Protein AF-A0A9Q2KSK9-F1 (afdb_monomer_lite)

Foldseek 3Di:
DVLPQPPKDKAQPPDAADDPPDDPPDDGDYRLSNQEMEIEGDQPFDKDADDPPDDPPDDRIDTPPVVVVVVCVVPRDPSHDYHYDYD

pLDDT: mean 73.68, std 7.98, range [45.28, 84.19]

Radius of gyration: 16.6 Å; chains: 1; bounding box: 34×37×45 Å

Sequence (87 aa):
AALGKPGATITRYNKGPFKCTSSCMDATYSTEWRYYWQVNMPTSTDATWMTCSDNCETPIRYWGDTVAECVINKLCPSHTYVIFKYP

Structure (mmCIF, N/CA/C/O backbone):
data_AF-A0A9Q2KSK9-F1
#
_entry.id   AF-A0A9Q2KSK9-F1
#
loop_
_atom_site.group_PDB
_atom_site.id
_atom_site.type_symbol
_atom_site.label_atom_id
_atom_site.label_alt_id
_atom_site.label_comp_id
_atom_site.label_asym_id
_atom_site.label_entity_id
_atom_site.label_seq_id
_atom_site.pdbx_PDB_ins_code
_atom_site.Cartn_x
_atom_site.Cartn_y
_atom_site.Cartn_z
_atom_site.occupancy
_atom_site.B_iso_or_equiv
_atom_site.auth_seq_id
_atom_site.auth_comp_id
_atom_site.auth_asym_id
_atom_site.auth_atom_id
_atom_site.pdbx_PDB_model_num
ATOM 1 N N . ALA A 1 1 ? -16.799 -6.578 0.674 1.00 45.28 1 ALA A N 1
ATOM 2 C CA . ALA A 1 1 ? -17.938 -6.849 1.579 1.00 45.28 1 ALA A CA 1
ATOM 3 C C . ALA A 1 1 ? -17.514 -7.257 3.002 1.00 45.28 1 ALA A C 1
ATOM 5 O O . ALA A 1 1 ? -18.188 -6.844 3.926 1.00 45.28 1 ALA A O 1
ATOM 6 N N . ALA A 1 2 ? -16.400 -7.978 3.220 1.00 52.34 2 ALA A N 1
ATOM 7 C CA . ALA A 1 2 ? -15.993 -8.438 4.564 1.00 52.34 2 ALA A CA 1
ATOM 8 C C . ALA A 1 2 ? -15.334 -7.381 5.485 1.00 52.34 2 ALA A C 1
ATOM 10 O O . ALA A 1 2 ? -15.344 -7.545 6.696 1.00 52.34 2 ALA A O 1
ATOM 11 N N . LEU A 1 3 ? -14.781 -6.294 4.930 1.00 60.16 3 LEU A N 1
ATOM 12 C CA . LEU A 1 3 ? -14.136 -5.201 5.685 1.00 60.16 3 LEU A CA 1
ATOM 13 C C . LEU A 1 3 ? -14.851 -3.849 5.497 1.00 60.16 3 LEU A C 1
ATOM 15 O O . LEU A 1 3 ? -14.266 -2.799 5.713 1.00 60.16 3 LEU A O 1
ATOM 19 N N . GLY A 1 4 ? -16.091 -3.843 4.996 1.00 59.50 4 GLY A N 1
ATOM 20 C CA . GLY A 1 4 ? -16.861 -2.600 4.820 1.00 59.50 4 GLY A CA 1
ATOM 21 C C . GLY A 1 4 ? -16.345 -1.614 3.755 1.00 59.50 4 GLY A C 1
ATOM 22 O O . GLY A 1 4 ? -16.955 -0.569 3.572 1.00 59.50 4 GLY A O 1
ATOM 23 N N . LYS A 1 5 ? -15.273 -1.930 3.009 1.00 64.62 5 LYS A N 1
ATOM 24 C CA . LYS A 1 5 ? -14.702 -1.058 1.960 1.00 64.62 5 LYS A CA 1
ATOM 25 C C . LYS A 1 5 ? -14.946 -1.615 0.547 1.00 64.62 5 LYS A C 1
ATOM 27 O O . LYS A 1 5 ? -14.106 -2.345 0.025 1.00 64.62 5 LYS A O 1
ATOM 32 N N . PRO A 1 6 ? -16.094 -1.327 -0.095 1.00 62.22 6 PRO A N 1
ATOM 33 C CA . PRO A 1 6 ? -16.414 -1.850 -1.427 1.00 62.22 6 PRO A CA 1
ATOM 34 C C . PRO A 1 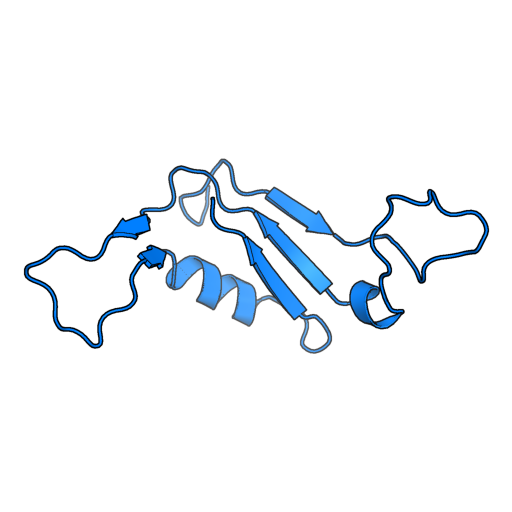6 ? -15.605 -1.208 -2.570 1.00 62.22 6 PRO A C 1
ATOM 36 O O . PRO A 1 6 ? -15.591 -1.761 -3.662 1.00 62.22 6 PRO A O 1
ATOM 39 N N . GLY A 1 7 ? -14.929 -0.078 -2.331 1.00 65.81 7 GLY A N 1
ATOM 40 C CA . GLY A 1 7 ? -14.146 0.649 -3.342 1.00 65.81 7 GLY A CA 1
ATOM 41 C C . GLY A 1 7 ? -12.624 0.520 -3.220 1.00 65.81 7 GLY A C 1
ATOM 42 O O . GLY A 1 7 ? -11.906 1.227 -3.922 1.00 65.81 7 GLY A O 1
ATOM 43 N N . ALA A 1 8 ? -12.115 -0.325 -2.318 1.00 71.56 8 ALA A N 1
ATOM 44 C CA . ALA A 1 8 ? -10.674 -0.510 -2.172 1.00 71.56 8 ALA A CA 1
ATOM 45 C C . ALA A 1 8 ? -10.109 -1.298 -3.362 1.00 71.56 8 ALA A C 1
ATOM 47 O O . ALA A 1 8 ? -10.647 -2.343 -3.732 1.00 71.56 8 ALA A O 1
ATOM 48 N N . THR A 1 9 ? -9.016 -0.815 -3.955 1.00 79.94 9 THR A N 1
ATOM 49 C CA . THR A 1 9 ? -8.347 -1.491 -5.079 1.00 79.94 9 THR A CA 1
ATOM 50 C C . THR A 1 9 ? -6.911 -1.833 -4.721 1.00 79.94 9 THR A C 1
ATOM 52 O O . THR A 1 9 ? -6.254 -1.104 -3.983 1.00 79.94 9 THR A O 1
ATOM 55 N N . ILE A 1 10 ? -6.404 -2.943 -5.252 1.00 81.06 10 ILE A N 1
ATOM 56 C CA . ILE A 1 10 ? -5.008 -3.342 -5.071 1.00 81.06 10 ILE A CA 1
ATOM 57 C C . ILE A 1 10 ? -4.267 -3.080 -6.376 1.00 81.06 10 ILE A C 1
ATOM 59 O O . ILE A 1 10 ? -4.630 -3.607 -7.426 1.00 81.06 10 ILE A O 1
ATOM 63 N N . THR A 1 11 ? -3.217 -2.266 -6.310 1.00 81.62 11 THR A N 1
ATOM 64 C CA . THR A 1 11 ? -2.293 -2.041 -7.422 1.00 81.62 11 THR A CA 1
ATOM 65 C C . THR A 1 11 ? -1.023 -2.835 -7.174 1.00 81.62 11 THR A C 1
ATOM 67 O O . THR A 1 11 ? -0.299 -2.599 -6.209 1.00 81.62 11 THR A O 1
ATOM 70 N N . ARG A 1 12 ? -0.730 -3.778 -8.066 1.00 71.62 12 ARG A N 1
ATOM 71 C CA . ARG A 1 12 ? 0.550 -4.484 -8.068 1.00 71.62 12 ARG A CA 1
ATOM 72 C C . ARG A 1 12 ? 1.546 -3.714 -8.927 1.00 71.62 12 ARG A C 1
ATOM 74 O O . ARG A 1 12 ? 1.256 -3.429 -10.090 1.00 71.62 12 ARG A O 1
ATOM 81 N N . TYR A 1 13 ? 2.739 -3.447 -8.401 1.00 70.75 13 TYR A N 1
ATOM 82 C CA . TYR A 1 13 ? 3.827 -2.911 -9.215 1.00 70.75 13 TYR A CA 1
ATOM 83 C C . TYR A 1 13 ? 4.403 -4.040 -10.071 1.00 70.75 13 TYR A C 1
ATOM 85 O O . TYR A 1 13 ? 5.286 -4.787 -9.667 1.00 70.75 13 TYR A O 1
ATOM 93 N N . ASN A 1 14 ? 3.862 -4.200 -11.278 1.00 59.50 14 ASN A N 1
ATOM 94 C CA . ASN A 1 14 ? 4.380 -5.162 -12.253 1.00 59.50 14 ASN A CA 1
ATOM 95 C C . ASN A 1 14 ? 5.540 -4.582 -13.088 1.00 59.50 14 ASN A C 1
ATOM 97 O O . ASN A 1 14 ? 5.963 -5.178 -14.078 1.00 59.50 14 ASN A O 1
ATOM 101 N N . LYS A 1 15 ? 6.034 -3.390 -12.724 1.00 59.69 15 LYS A N 1
ATOM 102 C CA . LYS A 1 15 ? 7.134 -2.726 -13.420 1.00 59.69 15 LYS A CA 1
ATOM 103 C C . LYS A 1 15 ? 8.455 -3.259 -12.863 1.00 59.69 15 LYS A C 1
ATOM 105 O O . LYS A 1 15 ? 8.738 -3.133 -11.678 1.00 59.69 15 LYS A O 1
ATOM 110 N N . GLY A 1 16 ? 9.220 -3.928 -13.725 1.00 61.88 16 GLY A N 1
ATOM 111 C CA . GLY A 1 16 ? 10.607 -4.299 -13.444 1.00 61.88 16 GLY A CA 1
ATOM 112 C C . GLY A 1 16 ? 11.524 -3.068 -13.403 1.00 61.88 16 GLY A C 1
ATOM 113 O O . GLY A 1 16 ? 11.027 -1.945 -13.502 1.00 61.88 16 GLY A O 1
ATOM 114 N N . PRO A 1 17 ? 12.851 -3.261 -13.293 1.00 67.25 17 PRO A N 1
ATOM 115 C CA . PRO A 1 17 ? 13.790 -2.146 -13.289 1.00 67.25 17 PRO A CA 1
ATOM 116 C C . PRO A 1 17 ? 13.596 -1.274 -14.530 1.00 67.25 17 PRO A C 1
ATOM 118 O O . PRO A 1 17 ? 13.332 -1.802 -15.617 1.00 67.25 17 PRO A O 1
ATOM 121 N N . PHE A 1 18 ? 13.721 0.044 -14.361 1.00 68.69 18 PHE A N 1
ATOM 122 C CA . PHE A 1 18 ? 13.664 0.993 -15.471 1.00 68.69 18 PHE A CA 1
ATOM 123 C C . PHE A 1 18 ? 14.672 0.579 -16.548 1.00 68.69 18 PHE A C 1
ATOM 125 O O . PHE A 1 18 ? 15.860 0.406 -16.267 1.00 68.69 18 PHE A O 1
ATOM 132 N N . LYS A 1 19 ? 14.195 0.364 -17.775 1.00 71.00 19 LYS A N 1
ATOM 133 C CA . LYS A 1 19 ? 15.043 -0.006 -18.914 1.00 71.00 19 LYS A CA 1
ATOM 134 C C . LYS A 1 19 ? 15.261 1.224 -19.780 1.00 71.00 19 LYS A C 1
ATOM 136 O O . LYS A 1 19 ? 14.414 2.106 -19.821 1.00 71.00 19 LYS A O 1
ATOM 141 N N . CYS A 1 20 ? 16.322 1.235 -20.582 1.00 72.31 20 CYS A N 1
ATOM 142 C CA . CYS A 1 20 ? 16.532 2.285 -21.588 1.00 72.31 20 CYS A CA 1
ATOM 143 C C . CYS A 1 20 ? 15.400 2.367 -22.635 1.00 72.31 20 CYS A C 1
ATOM 145 O O . CYS A 1 20 ? 15.347 3.313 -23.408 1.00 72.31 20 CYS A O 1
ATOM 147 N N . THR A 1 21 ? 14.503 1.374 -22.667 1.00 78.44 21 THR A N 1
ATOM 148 C CA . THR A 1 21 ? 13.301 1.323 -23.511 1.00 78.44 21 THR A CA 1
ATOM 149 C C . THR A 1 21 ? 12.026 1.793 -22.795 1.00 78.44 21 THR A C 1
ATOM 151 O O . THR A 1 21 ? 10.949 1.723 -23.381 1.00 78.44 21 THR A O 1
ATOM 154 N N . SER A 1 22 ? 12.101 2.173 -21.516 1.00 72.88 22 SER A N 1
ATOM 155 C CA . SER A 1 22 ? 10.967 2.681 -20.731 1.00 72.88 22 SER A CA 1
ATOM 156 C C . SER A 1 22 ? 10.680 4.150 -21.062 1.00 7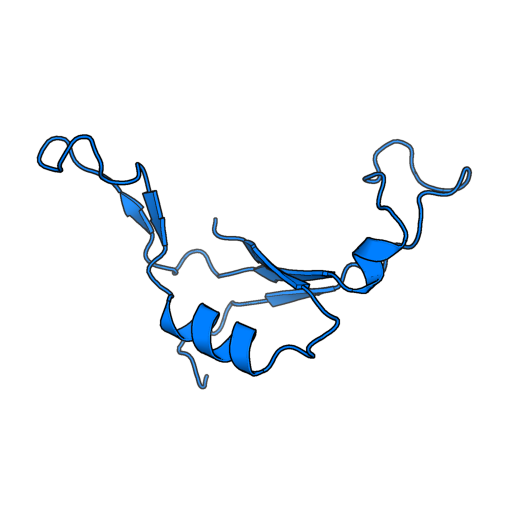2.88 22 SER A C 1
ATOM 158 O O . SER A 1 22 ? 11.555 4.862 -21.555 1.00 72.88 22 SER A O 1
ATOM 160 N N . SER A 1 23 ? 9.456 4.620 -20.798 1.00 76.62 23 SER A N 1
ATOM 161 C CA . SER A 1 23 ? 9.105 6.028 -21.023 1.00 76.62 23 SER A CA 1
ATOM 162 C C . SER A 1 23 ? 9.882 6.929 -20.063 1.00 76.62 23 SER A C 1
ATOM 164 O O . SER A 1 23 ? 10.020 6.595 -18.891 1.00 76.62 23 SER A O 1
ATOM 166 N N . CYS A 1 24 ? 10.338 8.102 -20.512 1.00 73.81 24 CYS A N 1
ATOM 167 C CA . CYS A 1 24 ? 11.094 9.043 -19.672 1.00 73.81 24 CYS A CA 1
ATOM 168 C C . CYS A 1 24 ? 10.318 9.546 -18.440 1.00 73.81 24 CYS A C 1
ATOM 170 O O . CYS A 1 24 ? 10.927 10.070 -17.514 1.00 73.81 24 CYS A O 1
ATOM 172 N N . MET A 1 25 ? 8.988 9.405 -18.432 1.00 74.00 25 MET A N 1
ATOM 173 C CA . MET A 1 25 ? 8.117 9.777 -17.309 1.00 74.00 25 MET A CA 1
ATOM 174 C C . MET A 1 25 ? 7.772 8.596 -16.388 1.00 74.00 25 MET A C 1
ATOM 176 O O . MET A 1 25 ? 7.047 8.775 -15.410 1.00 74.00 25 MET A O 1
ATOM 180 N N . ASP A 1 26 ? 8.240 7.382 -16.695 1.00 72.56 26 ASP A N 1
ATOM 181 C CA . ASP A 1 26 ? 8.044 6.244 -15.802 1.00 72.56 26 ASP A CA 1
ATOM 182 C C . ASP A 1 26 ? 8.906 6.396 -14.545 1.00 72.56 26 ASP A C 1
ATOM 184 O O . ASP A 1 26 ? 10.074 6.776 -14.605 1.00 72.56 26 ASP A O 1
ATOM 188 N N . ALA A 1 27 ? 8.335 6.044 -13.393 1.00 68.88 27 ALA A N 1
ATOM 189 C CA . ALA A 1 27 ? 9.081 6.007 -12.146 1.00 68.88 27 ALA A CA 1
ATOM 190 C C . ALA A 1 27 ? 10.227 4.982 -12.217 1.00 68.88 27 ALA A C 1
ATOM 192 O O . ALA A 1 27 ? 10.066 3.852 -12.693 1.00 68.88 27 ALA A O 1
ATOM 193 N N . THR A 1 28 ? 11.392 5.390 -11.719 1.00 71.69 28 THR A N 1
ATOM 194 C CA . THR A 1 28 ? 12.613 4.585 -11.651 1.00 71.69 28 THR A CA 1
ATOM 195 C C . THR A 1 28 ? 12.527 3.580 -10.508 1.00 71.69 28 THR A C 1
ATOM 197 O O . THR A 1 28 ? 13.067 3.771 -9.421 1.00 71.69 28 THR A O 1
ATOM 200 N N . TYR A 1 29 ? 11.814 2.484 -10.749 1.00 71.50 29 TYR A N 1
ATOM 201 C CA . TYR A 1 29 ? 11.694 1.398 -9.782 1.00 71.50 29 TYR A CA 1
ATOM 202 C C . TYR A 1 29 ? 12.960 0.531 -9.750 1.00 71.50 29 TYR A C 1
ATOM 204 O O . TYR A 1 29 ? 13.513 0.179 -10.795 1.00 71.50 29 TYR A O 1
ATOM 212 N N . SER A 1 30 ? 13.412 0.169 -8.545 1.00 70.38 30 SER A N 1
ATOM 213 C CA . SER A 1 30 ? 14.436 -0.863 -8.339 1.00 70.38 30 SER A CA 1
ATOM 214 C C . SER A 1 30 ? 13.830 -2.268 -8.473 1.00 70.38 30 SER A C 1
ATOM 216 O O . SER A 1 30 ? 12.610 -2.444 -8.489 1.00 70.38 30 SER A O 1
ATOM 218 N N . THR A 1 31 ? 14.669 -3.302 -8.561 1.00 73.00 31 THR A N 1
ATOM 219 C CA . THR A 1 31 ? 14.226 -4.710 -8.650 1.00 73.00 31 THR A CA 1
ATOM 220 C C . THR A 1 31 ? 13.399 -5.170 -7.447 1.00 73.00 31 THR A C 1
ATOM 222 O O . THR A 1 31 ? 12.617 -6.115 -7.568 1.00 73.00 31 THR A O 1
ATOM 225 N N . GLU A 1 32 ? 13.539 -4.496 -6.308 1.00 74.25 32 GLU A N 1
ATOM 226 C CA . GLU A 1 32 ? 12.846 -4.807 -5.057 1.00 74.25 32 GLU A CA 1
ATOM 227 C C . GLU A 1 32 ? 11.356 -4.458 -5.113 1.00 74.25 32 GLU A C 1
ATOM 229 O O . GLU A 1 32 ? 10.550 -5.140 -4.483 1.00 74.25 32 GLU A O 1
ATOM 234 N N . TRP A 1 33 ? 10.957 -3.494 -5.955 1.00 75.81 33 TRP A N 1
ATOM 235 C CA . TRP A 1 33 ? 9.559 -3.070 -6.129 1.00 75.81 33 TRP A CA 1
ATOM 236 C C . TRP A 1 33 ? 8.621 -4.185 -6.600 1.00 75.81 33 TRP A C 1
ATOM 238 O O . TRP A 1 33 ? 7.409 -4.079 -6.432 1.00 75.81 33 TRP A O 1
ATOM 248 N N . ARG A 1 34 ? 9.162 -5.300 -7.111 1.00 74.50 34 ARG A N 1
ATOM 249 C CA . ARG A 1 34 ? 8.394 -6.516 -7.424 1.00 74.50 34 ARG A CA 1
ATOM 250 C C . ARG A 1 34 ? 7.674 -7.099 -6.202 1.00 74.50 34 ARG A C 1
ATOM 252 O O . ARG A 1 34 ? 6.641 -7.751 -6.367 1.00 74.50 34 ARG A O 1
ATOM 259 N N . TYR A 1 35 ? 8.231 -6.899 -5.010 1.00 78.31 35 TYR A N 1
ATOM 260 C CA . TYR A 1 35 ? 7.669 -7.380 -3.747 1.00 78.31 35 TYR A CA 1
ATOM 261 C C . TYR A 1 35 ? 6.743 -6.361 -3.083 1.00 78.31 35 TYR A C 1
ATOM 263 O O . TYR A 1 35 ? 6.133 -6.668 -2.061 1.00 78.31 35 TYR A O 1
ATOM 271 N N . TYR A 1 36 ? 6.610 -5.173 -3.670 1.00 81.19 36 TYR A N 1
ATOM 272 C CA . TYR A 1 36 ? 5.727 -4.134 -3.175 1.00 81.19 36 TYR A CA 1
ATOM 273 C C . TYR A 1 36 ? 4.376 -4.216 -3.875 1.00 81.19 36 TYR A C 1
ATOM 275 O O . TYR A 1 36 ? 4.263 -4.466 -5.081 1.00 81.19 36 TYR A O 1
ATOM 283 N N . TRP A 1 37 ? 3.325 -3.966 -3.112 1.00 81.50 37 TRP A N 1
ATOM 284 C CA . TRP A 1 37 ? 1.985 -3.782 -3.642 1.00 81.50 37 TRP A CA 1
ATOM 285 C C . TRP A 1 37 ? 1.254 -2.724 -2.832 1.00 81.50 37 TRP A C 1
ATOM 287 O O . TRP A 1 37 ? 1.494 -2.534 -1.641 1.00 81.50 37 TRP A O 1
ATOM 297 N N . GLN A 1 38 ? 0.394 -1.987 -3.518 1.00 83.00 38 GLN A N 1
ATOM 298 C CA . GLN A 1 38 ? -0.274 -0.822 -2.972 1.00 83.00 38 GLN A CA 1
ATOM 299 C C . GLN A 1 38 ? -1.759 -1.113 -2.796 1.00 83.00 38 GLN A C 1
ATOM 301 O O . GLN A 1 38 ? -2.427 -1.559 -3.730 1.00 83.00 38 GLN A O 1
ATOM 306 N N . VAL A 1 39 ? -2.285 -0.815 -1.616 1.00 83.81 39 VAL A N 1
ATOM 307 C CA . VAL A 1 39 ? -3.718 -0.823 -1.331 1.00 83.81 39 VAL A CA 1
ATOM 308 C C . VAL A 1 39 ? -4.212 0.610 -1.439 1.00 83.81 39 VAL A C 1
ATOM 310 O O . VAL A 1 39 ? -3.835 1.469 -0.645 1.00 83.81 39 VAL A O 1
ATOM 313 N N . ASN A 1 40 ? -5.037 0.878 -2.445 1.00 82.25 40 ASN A N 1
ATOM 314 C CA . ASN A 1 40 ? -5.746 2.142 -2.573 1.00 82.25 40 ASN A CA 1
ATOM 315 C C . ASN A 1 40 ? -7.022 2.061 -1.754 1.00 82.25 40 ASN A C 1
ATOM 317 O O . ASN A 1 40 ? -7.938 1.305 -2.099 1.00 82.25 40 ASN A O 1
ATOM 321 N N . MET A 1 41 ? -7.087 2.860 -0.700 1.00 76.38 41 MET A N 1
ATOM 322 C CA . MET A 1 41 ? -8.301 2.999 0.083 1.00 76.38 41 MET A CA 1
ATOM 323 C C . MET A 1 41 ? -9.252 3.991 -0.602 1.00 76.38 41 MET A C 1
ATOM 325 O O . MET A 1 41 ? -8.798 4.982 -1.181 1.00 76.38 41 MET A O 1
ATOM 329 N N . PRO A 1 42 ? -10.570 3.727 -0.593 1.00 71.00 42 PRO A N 1
ATOM 330 C CA . PRO A 1 42 ? -11.546 4.647 -1.159 1.00 71.00 42 PRO A CA 1
ATOM 331 C C . PRO A 1 42 ? -11.618 5.942 -0.337 1.00 71.00 42 PRO A C 1
ATOM 333 O O . PRO A 1 42 ? -11.322 5.956 0.855 1.00 71.00 42 PRO A O 1
ATOM 336 N N . THR A 1 43 ? -12.090 7.027 -0.956 1.00 63.09 43 THR A N 1
ATOM 337 C CA . THR A 1 43 ? -12.303 8.352 -0.331 1.00 63.09 43 THR A CA 1
ATOM 338 C C . THR A 1 43 ? -13.217 8.343 0.887 1.00 63.09 43 THR A C 1
ATOM 340 O O . THR A 1 43 ? -13.213 9.298 1.650 1.00 63.09 43 THR A O 1
ATOM 343 N N . SER A 1 44 ? -13.970 7.264 1.094 1.00 57.78 44 SER A N 1
ATOM 344 C CA . SER A 1 44 ? -14.795 7.050 2.280 1.00 57.78 44 SER A CA 1
ATOM 345 C C . SER A 1 44 ? -14.016 6.508 3.485 1.00 57.78 44 SER A C 1
ATOM 347 O O . SER A 1 44 ? -14.635 6.031 4.432 1.00 57.78 44 SER A O 1
ATOM 349 N N . THR A 1 45 ? -12.684 6.442 3.445 1.00 61.56 45 THR A N 1
ATOM 350 C CA . THR A 1 45 ? -11.910 6.225 4.669 1.00 61.56 45 THR A CA 1
ATOM 351 C C . THR A 1 45 ? -11.872 7.528 5.448 1.00 61.56 45 THR A C 1
ATOM 353 O O . THR A 1 45 ? -11.317 8.519 4.975 1.00 61.56 45 THR A O 1
ATOM 356 N N . ASP A 1 46 ? -12.486 7.497 6.629 1.00 62.28 46 ASP A N 1
ATOM 357 C CA . 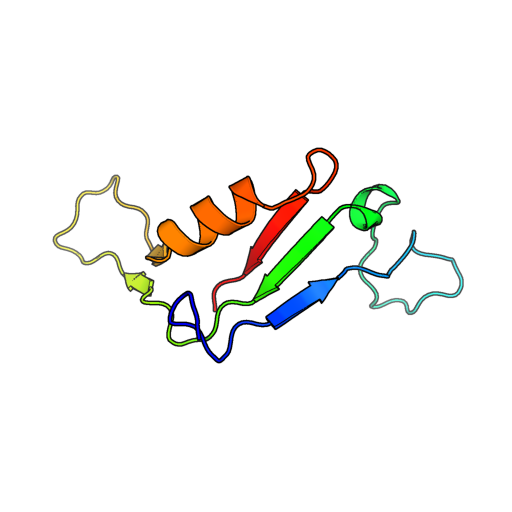ASP A 1 46 ? -12.524 8.586 7.593 1.00 62.28 46 ASP A CA 1
ATOM 358 C C . ASP A 1 46 ? -11.102 9.075 7.866 1.00 62.28 46 ASP A C 1
ATOM 360 O O . ASP A 1 46 ? -10.287 8.413 8.517 1.00 62.28 46 ASP A O 1
ATOM 364 N N . ALA A 1 47 ? -10.781 10.222 7.278 1.00 67.44 47 ALA A N 1
ATOM 365 C CA . ALA A 1 47 ? -9.566 10.936 7.578 1.00 67.44 47 ALA A CA 1
ATOM 366 C C . ALA A 1 47 ? -9.927 12.020 8.582 1.00 67.44 47 ALA A C 1
ATOM 368 O O . ALA A 1 47 ? -10.623 12.982 8.243 1.00 67.44 47 ALA A O 1
ATOM 369 N N . THR A 1 48 ? -9.470 11.843 9.813 1.00 72.56 48 THR A N 1
ATOM 370 C CA . THR A 1 48 ? -9.711 12.822 10.863 1.00 72.56 48 THR A CA 1
ATOM 371 C C . THR A 1 48 ? -8.629 13.885 10.789 1.00 72.56 48 THR A C 1
ATOM 373 O O . THR A 1 48 ? -7.433 13.585 10.722 1.00 72.56 48 THR A O 1
ATOM 376 N N . TRP A 1 49 ? -9.071 15.137 10.763 1.00 75.94 49 TRP A N 1
ATOM 377 C CA . TRP A 1 49 ? -8.201 16.301 10.763 1.00 75.94 49 TRP A CA 1
ATOM 378 C C . TRP A 1 49 ? -7.917 16.735 12.191 1.00 75.94 49 TRP A C 1
ATOM 380 O O . TRP A 1 49 ? -8.811 16.704 13.037 1.00 75.94 49 TRP A O 1
ATOM 390 N N . MET A 1 50 ? -6.689 17.185 12.426 1.00 78.06 50 MET A N 1
ATOM 391 C CA . MET A 1 50 ? -6.363 17.908 13.645 1.00 78.06 50 MET A CA 1
ATOM 392 C C . MET A 1 50 ? -7.127 19.238 13.678 1.00 78.06 50 MET A C 1
ATOM 394 O O . MET A 1 50 ? -7.197 19.961 12.679 1.00 78.06 50 MET A O 1
ATOM 398 N N . THR A 1 51 ? -7.689 19.564 14.832 1.00 78.75 51 THR A N 1
ATOM 399 C CA . THR A 1 51 ? -8.353 20.836 15.120 1.00 78.75 51 THR A CA 1
ATOM 400 C C . THR A 1 51 ? -7.474 21.701 16.022 1.00 78.75 51 THR A C 1
ATOM 402 O O . THR A 1 51 ? -6.561 21.212 16.681 1.00 78.75 51 THR A O 1
ATOM 405 N N . CYS A 1 52 ? -7.753 23.005 16.105 1.00 77.44 52 CYS A N 1
ATOM 406 C CA . CYS A 1 52 ? -7.006 23.919 16.983 1.00 77.44 52 CYS A CA 1
ATOM 407 C C . CYS A 1 52 ? -7.177 23.620 18.487 1.00 77.44 52 CYS A C 1
ATOM 409 O O . CYS A 1 52 ? -6.523 24.258 19.307 1.00 77.44 52 CYS A O 1
ATOM 411 N N . SER A 1 53 ? -8.081 22.703 18.847 1.00 82.25 53 SER A N 1
ATOM 412 C CA . SER A 1 53 ? -8.283 22.205 20.211 1.00 82.25 53 SER A CA 1
ATOM 413 C C . SER A 1 53 ? -7.440 20.974 20.553 1.00 82.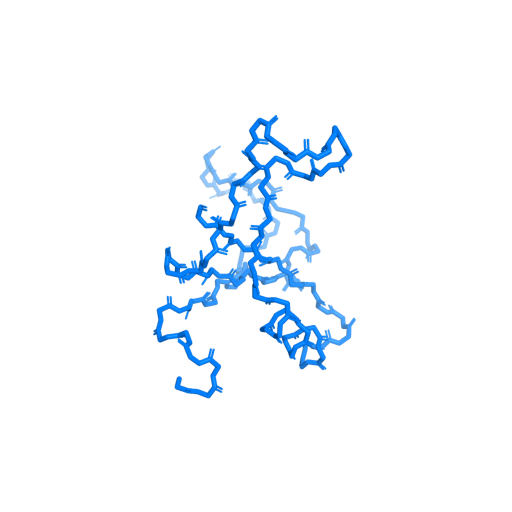25 53 SER A C 1
ATOM 415 O O . SER A 1 53 ? -7.420 20.580 21.717 1.00 82.25 53 SER A O 1
ATOM 417 N N . ASP A 1 54 ? -6.765 20.365 19.575 1.00 78.81 54 ASP A N 1
ATOM 418 C CA . ASP A 1 54 ? -5.944 19.174 19.789 1.00 78.81 54 ASP A CA 1
ATOM 419 C C . ASP A 1 54 ? -4.514 19.527 20.237 1.00 78.81 54 ASP A C 1
ATOM 421 O O . ASP A 1 54 ? -4.015 20.635 20.030 1.00 78.81 54 ASP A O 1
ATOM 425 N N . ASN A 1 55 ? -3.834 18.568 20.871 1.00 81.38 55 ASN A N 1
ATOM 426 C CA . ASN A 1 55 ? -2.468 18.755 21.366 1.00 81.38 55 ASN A CA 1
ATOM 427 C C . ASN A 1 55 ? -1.469 18.975 20.218 1.00 81.38 55 ASN A C 1
ATOM 429 O O . ASN A 1 55 ? -1.574 18.342 19.170 1.00 81.38 55 ASN A O 1
ATOM 433 N N . CYS A 1 56 ? -0.407 19.750 20.463 1.00 78.44 56 CYS A N 1
ATOM 434 C CA . CYS A 1 56 ? 0.671 19.995 19.489 1.00 78.44 56 CYS A CA 1
ATOM 435 C C . CYS A 1 56 ? 1.405 18.726 19.009 1.00 78.44 56 CYS A C 1
ATOM 437 O O . CYS A 1 56 ? 2.131 18.774 18.022 1.00 78.44 56 CYS A O 1
ATOM 439 N N . GLU A 1 57 ? 1.251 17.609 19.719 1.00 79.94 57 GLU A N 1
ATOM 440 C CA . GLU A 1 57 ? 1.840 16.311 19.371 1.00 79.94 57 GLU A CA 1
ATOM 441 C C . GLU A 1 57 ? 0.917 15.446 18.503 1.00 79.94 57 GLU A C 1
ATOM 443 O O . GLU A 1 57 ? 1.324 14.378 18.042 1.00 79.94 57 GLU A O 1
ATOM 448 N N . THR A 1 58 ? -0.331 15.872 18.275 1.00 75.00 58 THR A N 1
ATOM 449 C CA . THR A 1 58 ? -1.234 15.114 17.409 1.00 75.00 58 THR A CA 1
ATOM 450 C 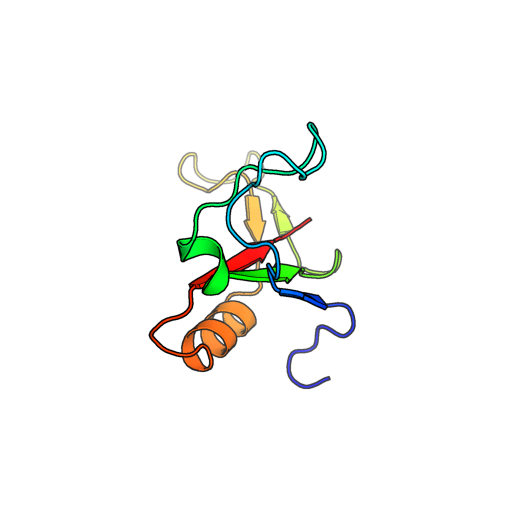C . THR A 1 58 ? -0.827 15.247 15.942 1.00 75.00 58 THR A C 1
ATOM 452 O O . THR A 1 58 ? -0.432 16.321 15.483 1.00 75.00 58 THR A O 1
ATOM 455 N N . PRO A 1 59 ? -0.887 14.147 15.172 1.00 74.19 59 PRO A N 1
ATOM 456 C CA . PRO A 1 59 ? -0.607 14.204 13.750 1.00 74.19 59 PRO A CA 1
ATOM 457 C C . PRO A 1 59 ? -1.656 15.067 13.045 1.00 74.19 59 PRO A C 1
ATOM 459 O O . PRO A 1 59 ? -2.852 14.944 13.301 1.00 74.19 59 PRO A O 1
ATOM 462 N N . ILE A 1 60 ? -1.199 15.882 12.090 1.00 76.94 60 ILE A N 1
ATOM 463 C CA . ILE A 1 60 ? -2.033 16.807 11.297 1.00 76.94 60 ILE A CA 1
ATOM 464 C C . ILE A 1 60 ? -3.226 16.082 10.648 1.00 76.94 60 ILE A C 1
ATOM 466 O O . ILE A 1 60 ? -4.306 16.655 10.486 1.00 76.94 60 ILE A O 1
ATOM 470 N N . ARG A 1 61 ? -3.030 14.812 10.279 1.00 71.38 61 ARG A N 1
ATOM 471 C CA . ARG A 1 61 ? -4.060 13.930 9.738 1.00 71.38 61 ARG A CA 1
ATOM 472 C C . ARG A 1 61 ? -3.738 12.488 10.107 1.00 71.38 61 ARG A C 1
ATOM 474 O O . ARG A 1 61 ? -2.584 12.071 10.005 1.00 71.38 61 ARG A O 1
ATOM 481 N N . TYR A 1 62 ? -4.756 11.731 10.492 1.00 74.94 62 TYR A N 1
ATOM 482 C CA . TYR A 1 62 ? -4.661 10.281 10.634 1.00 74.94 62 TYR A CA 1
ATOM 483 C C . TYR A 1 62 ? -5.831 9.605 9.920 1.00 74.94 62 TYR A C 1
ATOM 485 O O . TYR A 1 62 ? -6.908 10.183 9.759 1.00 74.94 62 TYR A O 1
ATOM 493 N N . TRP A 1 63 ? -5.597 8.384 9.452 1.00 72.50 63 TRP A N 1
ATOM 494 C CA . TRP A 1 63 ? -6.556 7.607 8.674 1.00 72.50 63 TRP A CA 1
ATOM 495 C C . TRP A 1 63 ? -7.033 6.426 9.519 1.00 72.50 63 TRP A C 1
ATOM 497 O O . TRP A 1 63 ? -6.226 5.686 10.078 1.00 72.50 63 TRP A O 1
ATOM 507 N N . GLY A 1 64 ? -8.351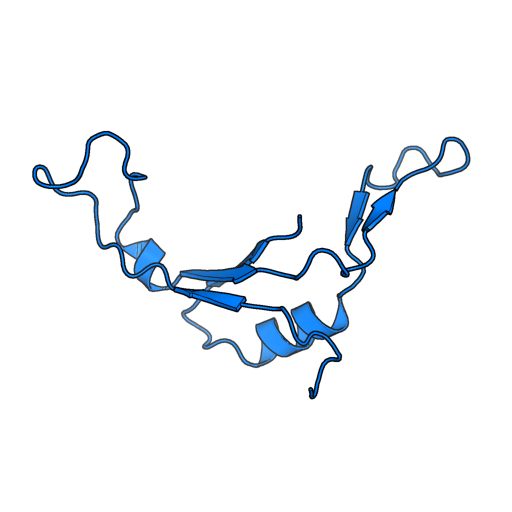 6.300 9.679 1.00 61.09 64 GLY A N 1
ATOM 508 C CA . GLY A 1 64 ? -8.967 5.494 10.740 1.00 61.09 64 GLY A CA 1
ATOM 509 C C . GLY A 1 64 ? -9.030 3.975 10.528 1.00 61.09 64 GLY A C 1
ATOM 510 O O . GLY A 1 64 ? -9.605 3.282 11.363 1.00 61.09 64 GLY A O 1
ATOM 511 N N . ASP A 1 65 ? -8.470 3.414 9.455 1.00 67.00 65 ASP A N 1
ATOM 512 C CA . ASP A 1 65 ? -8.664 1.998 9.090 1.00 67.00 65 ASP A CA 1
ATOM 513 C C . ASP A 1 65 ? -7.583 1.050 9.639 1.00 67.00 65 ASP A C 1
ATOM 515 O O . ASP A 1 65 ? -7.056 0.177 8.944 1.00 67.00 65 ASP A O 1
ATOM 519 N N . THR A 1 66 ? -7.296 1.159 10.937 1.00 71.50 66 THR A N 1
ATOM 520 C CA . THR A 1 66 ? -6.310 0.302 11.622 1.00 71.50 66 THR A CA 1
ATOM 521 C C . THR A 1 66 ? -6.657 -1.190 11.540 1.00 71.50 66 THR A C 1
ATOM 523 O O . THR A 1 66 ? -5.767 -2.039 11.496 1.00 71.50 66 THR A O 1
ATOM 526 N N . VAL A 1 67 ? -7.949 -1.537 11.460 1.00 74.12 67 VAL A N 1
ATOM 527 C CA . VAL A 1 67 ? -8.416 -2.925 11.298 1.00 74.12 67 VAL A CA 1
ATOM 528 C C . VAL A 1 67 ? -8.042 -3.477 9.924 1.00 74.12 67 VAL A C 1
ATOM 530 O O . VAL A 1 67 ? -7.540 -4.598 9.829 1.00 74.12 67 VAL A O 1
ATOM 533 N N . ALA A 1 68 ? -8.260 -2.702 8.859 1.00 75.12 68 ALA A N 1
ATOM 534 C CA . ALA A 1 68 ? -7.919 -3.131 7.509 1.00 75.12 68 ALA A CA 1
ATOM 535 C C . ALA A 1 68 ? -6.399 -3.261 7.352 1.00 75.12 68 ALA A C 1
ATOM 537 O O . ALA A 1 68 ? -5.933 -4.267 6.817 1.00 75.12 68 ALA A O 1
ATOM 538 N N . GLU A 1 69 ? -5.631 -2.308 7.889 1.00 76.06 69 GLU A N 1
ATOM 539 C CA . GLU A 1 69 ? -4.167 -2.388 7.922 1.00 76.06 69 GLU A CA 1
ATOM 540 C C . GLU A 1 69 ? -3.679 -3.625 8.681 1.00 76.06 69 GLU A C 1
ATOM 542 O O . GLU A 1 69 ? -2.831 -4.361 8.179 1.00 76.06 69 GLU A O 1
ATOM 547 N N . CYS A 1 70 ? -4.239 -3.908 9.859 1.00 79.75 70 CYS A N 1
ATOM 548 C CA . CYS A 1 70 ? -3.852 -5.060 10.673 1.00 79.75 70 CYS A CA 1
ATOM 549 C C . CYS A 1 70 ? -4.127 -6.392 9.960 1.00 79.75 70 CYS A C 1
ATOM 551 O O . CYS A 1 70 ? -3.251 -7.256 9.886 1.00 79.75 70 CYS A O 1
ATOM 553 N N . VAL A 1 71 ? -5.322 -6.555 9.383 1.00 82.56 71 VAL A N 1
ATOM 554 C CA . VAL A 1 71 ? -5.689 -7.779 8.653 1.00 82.56 71 VAL A CA 1
ATOM 555 C C . VAL A 1 71 ? -4.818 -7.957 7.412 1.00 82.56 71 VAL A C 1
ATOM 557 O O . VAL A 1 71 ? -4.340 -9.060 7.152 1.00 82.56 71 VAL A O 1
ATOM 560 N N . ILE A 1 72 ? -4.572 -6.882 6.665 1.00 81.50 72 ILE A N 1
ATOM 561 C CA . ILE A 1 72 ? -3.759 -6.929 5.448 1.00 81.50 72 ILE A CA 1
ATOM 562 C C . ILE A 1 72 ? -2.291 -7.228 5.775 1.00 81.50 72 ILE A C 1
ATOM 564 O O . ILE A 1 72 ? -1.705 -8.093 5.128 1.00 81.50 72 ILE A O 1
ATOM 568 N N . ASN A 1 73 ? -1.725 -6.610 6.815 1.00 81.31 73 ASN A N 1
ATOM 569 C CA . ASN A 1 73 ? -0.375 -6.924 7.293 1.00 81.31 73 ASN A CA 1
ATOM 570 C C . ASN A 1 73 ? -0.258 -8.360 7.825 1.00 81.31 73 ASN A C 1
ATOM 572 O O . ASN A 1 73 ? 0.801 -8.971 7.740 1.00 81.31 73 ASN A O 1
ATOM 576 N N . LYS A 1 74 ? -1.340 -8.934 8.362 1.00 82.06 74 LYS A N 1
ATOM 577 C CA . LYS A 1 74 ? -1.346 -10.333 8.808 1.00 82.06 74 LYS A CA 1
ATOM 578 C C . LYS A 1 74 ? -1.433 -11.326 7.647 1.00 82.06 74 LYS A C 1
ATOM 580 O O . LYS A 1 74 ? -0.888 -12.422 7.738 1.00 82.06 74 LYS A O 1
ATOM 585 N N . LEU A 1 75 ? -2.161 -10.975 6.589 1.00 84.19 75 LEU A N 1
ATOM 586 C CA . LEU A 1 75 ? -2.363 -11.834 5.420 1.00 84.19 75 LEU A CA 1
ATOM 587 C C . LEU A 1 75 ? -1.254 -11.687 4.373 1.00 84.19 75 LEU A C 1
ATOM 589 O O . LEU A 1 75 ? -1.141 -12.549 3.499 1.00 84.19 75 LEU A O 1
ATOM 593 N N . CYS A 1 76 ? -0.461 -10.613 4.416 1.00 79.94 76 CYS A N 1
ATOM 594 C CA . CYS A 1 76 ? 0.597 -10.412 3.439 1.00 79.94 76 CYS A CA 1
ATOM 595 C C . CYS A 1 76 ? 1.685 -11.494 3.579 1.00 79.94 76 CYS A C 1
ATOM 597 O O . CYS A 1 76 ? 2.104 -11.820 4.693 1.00 79.94 76 CYS A O 1
ATOM 599 N N . PRO A 1 77 ? 2.187 -12.052 2.463 1.00 80.88 77 PRO A N 1
ATOM 600 C CA . PRO A 1 77 ? 3.355 -12.921 2.494 1.00 80.88 77 PRO A CA 1
ATOM 601 C C . PRO A 1 77 ? 4.547 -12.210 3.144 1.00 80.88 77 PRO A C 1
ATOM 603 O O . PRO A 1 77 ? 4.800 -11.039 2.860 1.00 80.88 77 PRO A O 1
ATOM 606 N N . SER A 1 78 ? 5.314 -12.931 3.962 1.00 78.38 78 SER A N 1
ATOM 607 C CA . SER A 1 78 ? 6.426 -12.390 4.764 1.00 78.38 78 SER A CA 1
ATOM 608 C C . SER A 1 78 ? 7.529 -11.691 3.961 1.00 78.38 78 SER A C 1
ATOM 610 O O . SER A 1 78 ? 8.258 -10.869 4.502 1.00 78.38 78 SER A O 1
ATOM 612 N N . HIS A 1 79 ? 7.655 -12.008 2.674 1.00 79.94 79 HIS A N 1
ATOM 613 C CA . HIS A 1 79 ? 8.631 -11.423 1.754 1.00 79.94 79 HIS A CA 1
ATOM 614 C C . HIS A 1 79 ? 8.038 -10.308 0.876 1.00 79.94 79 HIS A C 1
ATOM 616 O O . HIS A 1 79 ? 8.617 -9.974 -0.156 1.00 79.94 79 HIS A O 1
ATOM 622 N N . THR A 1 80 ? 6.861 -9.779 1.220 1.00 83.06 80 THR A N 1
ATOM 623 C CA . THR A 1 80 ? 6.217 -8.680 0.489 1.00 83.06 80 THR A CA 1
ATOM 624 C C . THR A 1 80 ? 5.939 -7.499 1.399 1.00 83.06 80 THR A C 1
ATOM 626 O O . THR A 1 80 ? 5.720 -7.663 2.595 1.00 83.06 80 THR A O 1
ATOM 629 N N . TYR A 1 81 ? 5.923 -6.310 0.810 1.00 82.19 81 TYR A N 1
ATOM 630 C CA . TYR A 1 81 ? 5.674 -5.060 1.510 1.00 82.19 81 TYR A CA 1
ATOM 631 C C . TYR A 1 81 ? 4.384 -4.427 0.995 1.00 82.19 81 TYR A C 1
ATOM 633 O O . TYR A 1 81 ? 4.164 -4.333 -0.216 1.00 82.19 81 TYR A O 1
ATOM 641 N N . VAL A 1 82 ? 3.536 -3.983 1.922 1.00 84.12 82 VAL A N 1
ATOM 642 C CA . VAL A 1 82 ? 2.262 -3.332 1.604 1.00 84.12 82 VAL A CA 1
ATOM 643 C C . VAL A 1 82 ? 2.386 -1.830 1.806 1.00 84.12 82 VAL A C 1
ATOM 645 O O . VAL A 1 82 ? 2.826 -1.376 2.859 1.00 84.12 82 VAL A O 1
ATOM 648 N N . ILE A 1 83 ? 1.975 -1.055 0.805 1.00 84.06 83 ILE A N 1
ATOM 649 C CA . ILE A 1 83 ? 1.868 0.404 0.893 1.00 84.06 83 ILE A CA 1
ATOM 650 C C . ILE A 1 83 ? 0.388 0.774 0.942 1.00 84.06 83 ILE A C 1
ATOM 652 O O . ILE A 1 83 ? -0.366 0.454 0.022 1.00 84.06 83 ILE A O 1
ATOM 656 N N . PHE A 1 84 ? -0.032 1.484 1.983 1.00 82.25 84 PHE A N 1
ATOM 657 C CA . PHE A 1 84 ? -1.390 2.010 2.084 1.00 82.25 84 PHE A CA 1
ATOM 658 C C . PHE A 1 84 ? -1.438 3.415 1.495 1.00 82.25 84 PHE A C 1
ATOM 660 O O . PHE A 1 84 ? -0.750 4.322 1.962 1.00 82.25 84 PHE A O 1
ATOM 667 N N . LYS A 1 85 ? -2.240 3.592 0.443 1.00 81.12 85 LYS A N 1
ATOM 668 C CA . LYS A 1 85 ? -2.519 4.905 -0.130 1.00 81.12 85 LYS A CA 1
ATOM 669 C C . LYS A 1 85 ? -3.903 5.353 0.303 1.00 81.12 85 LYS A C 1
ATOM 671 O O . LYS A 1 85 ? -4.911 4.784 -0.123 1.00 81.12 85 LYS A O 1
ATOM 676 N N . TYR A 1 86 ? -3.914 6.419 1.086 1.00 77.56 86 TYR A N 1
ATOM 677 C CA . TYR A 1 86 ? -5.110 7.169 1.420 1.00 77.56 86 TYR A CA 1
ATOM 678 C C . TYR A 1 86 ? -5.226 8.416 0.525 1.00 77.56 86 TYR A C 1
ATOM 680 O O . TYR A 1 86 ? -4.196 8.952 0.103 1.00 77.56 86 TYR A O 1
ATOM 688 N N . PRO A 1 87 ? -6.450 8.849 0.183 1.00 66.88 87 PRO A N 1
ATOM 689 C CA . PRO A 1 87 ? -6.686 10.077 -0.571 1.00 66.88 87 PRO A CA 1
ATOM 690 C C . PRO A 1 87 ? -6.458 11.353 0.251 1.00 66.88 87 PRO A C 1
ATOM 692 O O . PRO A 1 87 ? -6.594 11.338 1.500 1.00 66.88 87 PRO A O 1
#

Secondary structure (DSSP, 8-state):
-TTS-TT-EEEE----SPPTTS-TTS----GGGGGEEEEE--TTS-EEEP-TTS-TTS-SEEE--HHHHHHHHHHS-TT-EEEEE--